Protein AF-A0A412IFP5-F1 (afdb_monomer_lite)

Structure (mmCIF, N/CA/C/O backbone):
data_AF-A0A412IFP5-F1
#
_entry.id   AF-A0A412IFP5-F1
#
loop_
_atom_site.group_PDB
_atom_site.id
_atom_site.type_symbol
_atom_site.label_atom_id
_atom_site.label_alt_id
_atom_site.label_comp_id
_atom_site.label_asym_id
_atom_site.label_entity_id
_atom_site.label_seq_id
_atom_site.pdbx_PDB_ins_code
_atom_site.Cartn_x
_atom_site.Cartn_y
_atom_site.Cartn_z
_atom_site.occupancy
_atom_site.B_iso_or_equiv
_atom_site.auth_seq_id
_atom_site.auth_comp_id
_atom_site.auth_asym_id
_atom_site.auth_atom_id
_atom_site.pdbx_PDB_model_num
ATOM 1 N N . MET A 1 1 ? 23.511 -9.011 -4.134 1.00 55.69 1 MET A N 1
ATOM 2 C CA . MET A 1 1 ? 22.071 -9.310 -4.309 1.00 55.69 1 MET A CA 1
ATOM 3 C C . MET A 1 1 ? 21.657 -8.670 -5.631 1.00 55.69 1 MET A C 1
ATOM 5 O O . MET A 1 1 ? 21.971 -7.500 -5.800 1.00 55.69 1 MET A O 1
ATOM 9 N N . SER A 1 2 ? 21.115 -9.424 -6.596 1.00 73.50 2 SER A N 1
ATOM 10 C CA . SER A 1 2 ? 20.780 -8.896 -7.938 1.00 73.50 2 SER A CA 1
ATOM 11 C C . SER A 1 2 ? 19.446 -8.137 -7.941 1.00 73.50 2 SER A C 1
ATOM 13 O O . SER A 1 2 ? 18.612 -8.370 -7.065 1.00 73.50 2 SER A O 1
ATOM 15 N N . LEU A 1 3 ? 19.226 -7.257 -8.927 1.00 68.50 3 LEU A N 1
ATOM 16 C CA . LEU A 1 3 ? 17.945 -6.562 -9.135 1.00 68.50 3 LEU A CA 1
ATOM 17 C C . LEU A 1 3 ? 16.777 -7.556 -9.228 1.00 68.50 3 LEU A C 1
ATOM 19 O O . LEU A 1 3 ? 15.753 -7.356 -8.589 1.00 68.50 3 LEU A O 1
ATOM 23 N N . GLU A 1 4 ? 16.975 -8.679 -9.916 1.00 68.25 4 GLU A N 1
ATOM 24 C CA . GLU A 1 4 ? 15.999 -9.773 -10.006 1.00 68.25 4 GLU A CA 1
ATOM 25 C C . GLU A 1 4 ? 15.608 -10.331 -8.634 1.00 68.25 4 GLU A C 1
ATOM 27 O O . GLU A 1 4 ? 14.433 -10.568 -8.384 1.00 68.25 4 GLU A O 1
ATOM 32 N N . ASN A 1 5 ? 16.564 -10.486 -7.710 1.00 71.88 5 ASN A N 1
ATOM 33 C CA . ASN A 1 5 ? 16.263 -10.940 -6.351 1.00 71.88 5 ASN A CA 1
ATOM 34 C C . ASN A 1 5 ? 15.456 -9.903 -5.554 1.00 71.88 5 ASN A C 1
ATOM 36 O O . ASN A 1 5 ? 14.628 -10.291 -4.735 1.00 71.88 5 ASN A O 1
ATOM 40 N N . TYR A 1 6 ? 15.688 -8.603 -5.765 1.00 72.06 6 TYR A N 1
ATOM 41 C CA . TYR A 1 6 ? 14.872 -7.554 -5.146 1.00 72.06 6 TYR A CA 1
ATOM 42 C C . TYR A 1 6 ? 13.466 -7.509 -5.743 1.00 72.06 6 TYR A C 1
ATOM 44 O O . TYR A 1 6 ? 12.502 -7.417 -4.990 1.00 72.06 6 TYR A O 1
ATOM 52 N N . LEU A 1 7 ? 13.337 -7.641 -7.065 1.00 70.44 7 LEU A N 1
ATOM 53 C CA . LEU A 1 7 ? 12.043 -7.717 -7.744 1.00 70.44 7 LEU A CA 1
ATOM 54 C C . LEU A 1 7 ? 11.249 -8.942 -7.272 1.00 70.44 7 LEU A C 1
ATOM 56 O O . LEU A 1 7 ? 10.101 -8.795 -6.860 1.00 70.44 7 LEU A O 1
ATOM 60 N N . ALA A 1 8 ? 11.885 -10.114 -7.213 1.00 69.25 8 ALA A N 1
ATOM 61 C CA . ALA A 1 8 ? 11.266 -11.361 -6.767 1.00 69.25 8 ALA A CA 1
ATOM 62 C C . ALA A 1 8 ? 10.823 -11.350 -5.294 1.00 69.25 8 ALA A C 1
ATOM 64 O O . ALA A 1 8 ? 9.930 -12.104 -4.932 1.00 69.25 8 ALA A O 1
ATOM 65 N N . LYS A 1 9 ? 11.445 -10.522 -4.444 1.00 75.38 9 LYS A N 1
ATOM 66 C CA . LYS A 1 9 ? 11.112 -10.404 -3.011 1.00 75.38 9 LYS A CA 1
ATOM 67 C C . LYS A 1 9 ? 10.289 -9.162 -2.669 1.00 75.38 9 LYS A C 1
ATOM 69 O O . LYS A 1 9 ? 9.916 -8.975 -1.513 1.00 75.38 9 LYS A O 1
ATOM 74 N N . SER A 1 10 ? 10.029 -8.293 -3.645 1.00 77.44 10 SER A N 1
ATOM 75 C CA . SER A 1 10 ? 9.337 -7.018 -3.426 1.00 77.44 10 SER A CA 1
ATOM 76 C C . SER A 1 10 ? 7.859 -7.178 -3.055 1.00 77.44 10 SER A C 1
ATOM 78 O O . SER A 1 10 ? 7.270 -6.254 -2.499 1.00 77.44 10 SER A O 1
ATOM 80 N N . ASN A 1 11 ? 7.279 -8.359 -3.292 1.00 82.94 11 ASN A N 1
ATOM 81 C CA . ASN A 1 11 ? 5.936 -8.740 -2.853 1.00 82.94 11 ASN A CA 1
ATOM 82 C C . ASN A 1 11 ? 5.820 -8.988 -1.343 1.00 82.94 11 ASN A C 1
ATOM 84 O O . ASN A 1 11 ? 4.708 -8.924 -0.834 1.00 82.94 11 ASN A O 1
ATOM 88 N N . GLY A 1 12 ? 6.923 -9.227 -0.624 1.00 86.31 12 GLY A N 1
ATOM 89 C CA . GLY A 1 12 ? 6.896 -9.590 0.799 1.00 86.31 12 GLY A CA 1
ATOM 90 C C . GLY A 1 12 ? 6.047 -8.645 1.660 1.00 86.31 12 GLY A C 1
ATOM 91 O O . GLY A 1 12 ? 5.071 -9.096 2.254 1.00 86.31 12 GLY A O 1
ATOM 92 N N . PRO A 1 13 ? 6.318 -7.324 1.670 1.00 88.06 13 PRO A N 1
ATOM 93 C CA . PRO A 1 13 ? 5.503 -6.374 2.426 1.00 88.06 13 PRO A CA 1
ATOM 94 C C . PRO A 1 13 ? 4.030 -6.336 1.997 1.00 88.06 13 PRO A C 1
ATOM 96 O O . PRO A 1 13 ? 3.163 -6.109 2.835 1.00 88.06 13 PRO A O 1
ATOM 99 N N . TYR A 1 14 ? 3.729 -6.540 0.709 1.00 89.06 14 TYR A N 1
ATOM 100 C CA . TYR A 1 14 ? 2.347 -6.632 0.228 1.00 89.06 14 TYR A CA 1
ATOM 101 C C . TYR A 1 14 ? 1.644 -7.857 0.816 1.00 89.06 14 TYR A C 1
ATOM 103 O O . TYR A 1 14 ? 0.566 -7.711 1.386 1.00 89.06 14 TYR A O 1
ATOM 111 N N . GLU A 1 15 ? 2.263 -9.034 0.713 1.00 88.50 15 GLU A N 1
ATOM 112 C CA . GLU A 1 15 ? 1.697 -10.276 1.231 1.00 88.50 15 GLU A CA 1
ATOM 113 C C . GLU A 1 15 ? 1.505 -10.180 2.742 1.00 88.50 15 GLU A C 1
ATOM 115 O O . GLU A 1 15 ? 0.396 -10.383 3.220 1.00 88.50 15 GLU A O 1
ATOM 120 N N . GLU A 1 16 ? 2.536 -9.786 3.492 1.00 91.62 16 GLU A N 1
ATOM 121 C CA . GLU A 1 16 ? 2.455 -9.622 4.948 1.00 91.62 16 GLU A CA 1
ATOM 122 C C . GLU A 1 16 ? 1.259 -8.765 5.374 1.00 91.62 16 GLU A C 1
ATOM 124 O O . GLU A 1 16 ? 0.498 -9.179 6.241 1.00 91.62 16 GLU A O 1
ATOM 129 N N . ILE A 1 17 ? 1.070 -7.595 4.749 1.00 90.88 17 ILE A N 1
ATOM 130 C CA . ILE A 1 17 ? -0.054 -6.706 5.070 1.00 90.88 17 ILE A CA 1
ATOM 131 C C . ILE A 1 17 ? -1.382 -7.347 4.651 1.00 90.88 17 ILE A C 1
ATOM 133 O O . ILE A 1 17 ? -2.359 -7.231 5.382 1.00 90.88 17 ILE A O 1
ATOM 137 N N . LEU A 1 18 ? -1.440 -8.022 3.498 1.00 88.50 18 LEU A N 1
ATOM 138 C CA . LEU A 1 18 ? -2.655 -8.681 3.012 1.00 88.50 18 LEU A CA 1
ATOM 139 C C . LEU A 1 18 ? -3.145 -9.754 3.993 1.00 88.50 18 LEU A C 1
ATOM 141 O O . LEU A 1 18 ? -4.332 -9.795 4.307 1.00 88.50 18 LEU A O 1
ATOM 145 N N . TRP A 1 19 ? -2.232 -10.579 4.511 1.00 87.69 19 TRP A N 1
ATOM 146 C CA . TRP A 1 19 ? -2.540 -11.650 5.465 1.00 87.69 19 TRP A CA 1
ATOM 147 C C . TRP A 1 19 ? -3.023 -11.137 6.835 1.00 87.69 19 TRP A C 1
ATOM 149 O O . TRP A 1 19 ? -3.603 -11.905 7.600 1.00 87.69 19 TRP A O 1
ATOM 159 N N . GLU A 1 20 ? -2.824 -9.853 7.154 1.00 88.88 20 GLU A N 1
ATOM 160 C CA . GLU A 1 20 ? -3.325 -9.227 8.389 1.00 88.88 20 GLU A CA 1
ATOM 161 C C . GLU A 1 20 ? -4.829 -8.880 8.329 1.00 88.88 20 GLU A C 1
ATOM 163 O O . GLU A 1 20 ? -5.414 -8.537 9.362 1.00 88.88 20 GLU A O 1
ATOM 168 N N . PHE A 1 21 ? -5.462 -8.926 7.150 1.00 89.06 21 PHE A N 1
ATOM 169 C CA . PHE A 1 21 ? -6.881 -8.597 6.993 1.00 89.06 21 PHE A CA 1
ATOM 170 C C . PHE A 1 21 ? -7.778 -9.805 7.228 1.00 89.06 21 PHE A C 1
ATOM 172 O O . PHE A 1 21 ? -7.626 -10.859 6.613 1.00 89.06 21 PHE A O 1
ATOM 179 N N . ARG A 1 22 ? -8.788 -9.616 8.077 1.00 87.94 22 ARG A N 1
ATOM 180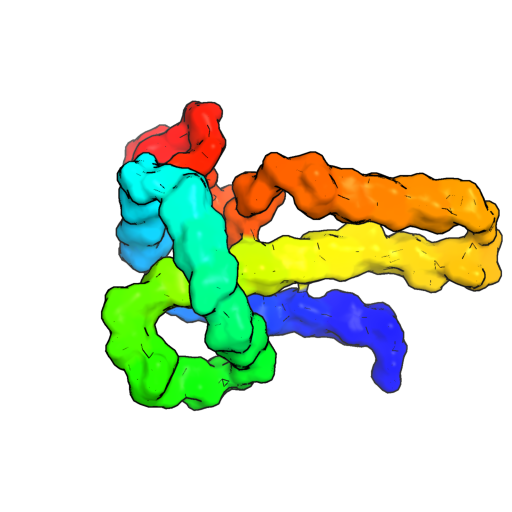 C CA . ARG A 1 22 ? -9.867 -10.591 8.258 1.00 87.94 22 ARG A CA 1
ATOM 181 C C . ARG A 1 22 ? -11.014 -10.310 7.284 1.00 87.94 22 ARG A C 1
ATOM 183 O O . ARG A 1 22 ? -11.226 -9.171 6.877 1.00 87.94 22 ARG A O 1
ATOM 190 N N . ASN A 1 23 ? -11.794 -11.332 6.936 1.00 82.31 23 ASN A N 1
ATOM 191 C CA . ASN A 1 23 ? -12.903 -11.182 5.982 1.00 82.31 23 ASN A CA 1
ATOM 192 C C . ASN A 1 23 ? -13.948 -10.139 6.432 1.00 82.31 23 ASN A C 1
ATOM 194 O O . ASN A 1 23 ? -14.444 -9.377 5.607 1.00 82.31 23 ASN A O 1
ATOM 198 N N . ASP A 1 24 ? -14.255 -10.061 7.731 1.00 84.69 24 ASP A N 1
ATOM 199 C CA . ASP A 1 24 ? -15.154 -9.048 8.303 1.00 84.69 24 ASP A CA 1
ATOM 200 C C . ASP A 1 24 ? -14.615 -7.624 8.114 1.00 84.69 24 ASP A C 1
ATOM 202 O O . ASP A 1 24 ? -15.364 -6.711 7.765 1.00 84.69 24 ASP A O 1
ATOM 206 N N . GLU A 1 25 ? -13.303 -7.444 8.268 1.00 88.75 25 GLU A N 1
ATOM 207 C CA . GLU A 1 25 ? -12.624 -6.165 8.057 1.00 88.75 25 GLU A CA 1
ATOM 208 C C . GLU A 1 25 ? -12.654 -5.734 6.588 1.00 88.75 25 GLU A C 1
ATOM 210 O O . GLU A 1 25 ? -12.846 -4.553 6.300 1.00 88.75 25 GLU A O 1
ATOM 215 N N . ILE A 1 26 ? -12.519 -6.681 5.653 1.00 85.31 26 ILE A N 1
ATOM 216 C CA . ILE A 1 26 ? -12.606 -6.406 4.212 1.00 85.31 26 ILE A CA 1
ATOM 217 C C . ILE A 1 26 ? -14.021 -5.940 3.841 1.00 85.31 26 ILE A C 1
ATOM 219 O O . ILE A 1 26 ? -14.176 -4.964 3.106 1.00 85.31 26 ILE A O 1
ATOM 223 N N . VAL A 1 27 ? -15.060 -6.579 4.390 1.00 82.12 27 VAL A N 1
ATOM 224 C CA . VAL A 1 27 ? -16.460 -6.169 4.175 1.00 82.12 27 VAL A CA 1
ATOM 225 C C . VAL A 1 27 ? -16.741 -4.795 4.792 1.00 82.12 27 VAL A C 1
ATOM 227 O O . VAL A 1 27 ? -17.373 -3.946 4.161 1.00 82.12 27 VAL A O 1
ATOM 230 N N . GLN A 1 28 ? -16.259 -4.541 6.011 1.00 85.81 28 GLN A N 1
ATOM 231 C CA . GLN A 1 28 ? -16.399 -3.235 6.658 1.00 85.81 28 GLN A CA 1
ATOM 232 C C . GLN A 1 28 ? -15.748 -2.130 5.821 1.00 85.81 28 GLN A C 1
ATOM 234 O O . GLN A 1 28 ? -16.365 -1.093 5.573 1.00 85.81 28 GLN A O 1
ATOM 239 N N . LEU A 1 29 ? -14.525 -2.375 5.353 1.00 87.44 29 LEU A N 1
ATOM 240 C CA . LEU A 1 29 ? -13.780 -1.459 4.505 1.00 87.44 29 LEU A CA 1
ATOM 241 C C . LEU A 1 29 ? -14.511 -1.195 3.182 1.00 87.44 29 LEU A C 1
ATOM 243 O O . LEU A 1 29 ? -14.619 -0.045 2.768 1.00 87.44 29 LEU A O 1
ATOM 247 N N . TYR A 1 30 ? -15.046 -2.234 2.536 1.00 81.88 30 TYR A N 1
ATOM 248 C CA . TYR A 1 30 ? -15.836 -2.093 1.312 1.00 81.88 30 TYR A CA 1
ATOM 249 C C . TYR A 1 30 ? -17.007 -1.119 1.507 1.00 81.88 30 TYR A C 1
ATOM 251 O O . TYR A 1 30 ? -17.157 -0.160 0.747 1.00 81.88 30 TYR A O 1
ATOM 259 N N . ASN A 1 31 ? -17.798 -1.320 2.564 1.00 81.94 31 ASN A N 1
ATOM 260 C CA . ASN A 1 31 ? -18.951 -0.472 2.867 1.00 81.94 31 ASN A CA 1
ATOM 261 C C . ASN A 1 31 ? -18.544 0.968 3.207 1.00 81.94 31 ASN A C 1
ATOM 263 O O . ASN A 1 31 ? -19.206 1.919 2.781 1.00 81.94 31 ASN A O 1
ATOM 267 N N . GLN A 1 32 ? -17.442 1.131 3.942 1.00 85.06 32 GLN A N 1
ATOM 268 C CA . GLN A 1 32 ? -16.894 2.439 4.285 1.00 85.06 32 GLN A CA 1
ATOM 269 C C . GLN A 1 32 ? -16.471 3.208 3.025 1.00 85.06 32 GLN A C 1
ATOM 271 O O . GLN A 1 32 ? -16.955 4.313 2.786 1.00 85.06 32 GLN A O 1
ATOM 276 N N . LEU A 1 33 ? -15.658 2.591 2.165 1.00 82.69 33 LEU A N 1
ATOM 277 C CA . LEU A 1 33 ? -15.160 3.204 0.930 1.00 82.69 33 LEU A CA 1
ATOM 278 C C . LEU A 1 33 ? -16.275 3.519 -0.070 1.00 82.69 33 LEU A C 1
ATOM 280 O O . LEU A 1 33 ? -16.215 4.533 -0.766 1.00 82.69 33 LEU A O 1
ATOM 284 N N . ARG A 1 34 ? -17.314 2.679 -0.122 1.00 79.12 34 ARG A N 1
ATOM 285 C CA . ARG A 1 34 ? -18.518 2.933 -0.922 1.00 79.12 34 ARG A CA 1
ATOM 286 C C . ARG A 1 34 ? -19.257 4.193 -0.458 1.00 79.12 34 ARG A C 1
ATOM 288 O O . ARG A 1 34 ? -19.817 4.902 -1.289 1.00 79.12 34 ARG A O 1
ATOM 295 N N . THR A 1 35 ? -19.268 4.456 0.848 1.00 81.81 35 THR A N 1
ATOM 296 C CA . THR A 1 35 ? -20.001 5.576 1.457 1.00 81.81 35 THR A CA 1
ATOM 297 C C . THR A 1 35 ? -19.214 6.883 1.388 1.00 81.81 35 THR A C 1
ATOM 299 O O . THR A 1 35 ? -19.755 7.903 0.974 1.00 81.81 35 THR A O 1
ATOM 302 N N . GLU A 1 36 ? -17.941 6.852 1.782 1.00 80.81 36 GLU A N 1
ATOM 303 C CA . GLU A 1 36 ? -17.054 8.025 1.827 1.00 80.81 36 GLU A CA 1
ATOM 304 C C . GLU A 1 36 ? -16.604 8.455 0.425 1.00 80.81 36 GLU A C 1
ATOM 306 O O . GLU A 1 36 ? -16.388 9.635 0.146 1.00 80.81 36 GLU A O 1
ATOM 311 N N . GLY A 1 37 ? -16.512 7.494 -0.493 1.00 76.75 37 GLY A N 1
ATOM 312 C CA . GLY A 1 37 ? -16.083 7.733 -1.856 1.00 76.75 37 GLY A CA 1
ATOM 313 C C . GLY A 1 37 ? -14.578 7.966 -1.986 1.00 76.75 37 GLY A C 1
ATOM 314 O O . GLY A 1 37 ? -13.800 8.006 -1.035 1.00 76.75 37 GLY A O 1
ATOM 315 N N . PHE A 1 38 ? -14.146 8.096 -3.237 1.00 75.56 38 PHE A N 1
ATOM 316 C CA . PHE A 1 38 ? -12.727 8.122 -3.586 1.00 75.56 38 PHE A CA 1
ATOM 317 C C . PHE A 1 38 ? -11.987 9.388 -3.113 1.00 75.56 38 PHE A C 1
ATOM 319 O O . PHE A 1 38 ? -10.801 9.321 -2.788 1.00 75.56 38 PHE A O 1
ATOM 326 N N . GLY A 1 39 ? -12.669 10.537 -3.085 1.00 79.69 39 GLY A N 1
ATOM 327 C CA . GLY A 1 39 ? -12.055 11.817 -2.721 1.00 79.69 39 GLY A CA 1
ATOM 328 C C . GLY A 1 39 ? -11.512 11.816 -1.294 1.00 79.69 39 GLY A C 1
ATOM 329 O O . GLY A 1 39 ? -10.357 12.178 -1.084 1.00 79.69 39 GLY A O 1
ATOM 330 N N . GLU A 1 40 ? -12.310 11.328 -0.347 1.00 85.25 40 GLU A N 1
ATOM 331 C CA . GLU A 1 40 ? -11.941 11.256 1.070 1.00 85.25 40 GLU A CA 1
ATOM 332 C C . GLU A 1 40 ? -10.780 10.287 1.305 1.00 85.25 40 GLU A C 1
ATOM 334 O O . GLU A 1 40 ? -9.799 10.642 1.957 1.00 85.25 40 GLU A O 1
ATOM 339 N N . HIS A 1 41 ? -10.812 9.104 0.680 1.00 86.06 41 HIS A N 1
ATOM 340 C CA . HIS A 1 41 ? -9.693 8.158 0.748 1.00 86.06 41 HIS A CA 1
ATOM 341 C 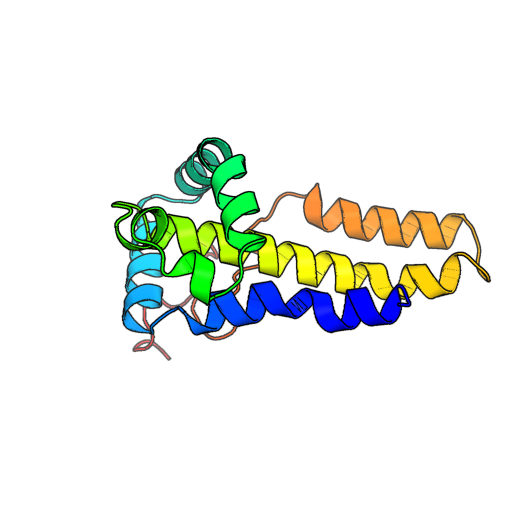C . HIS A 1 41 ? -8.392 8.768 0.209 1.00 86.06 41 HIS A C 1
ATOM 343 O O . HIS A 1 41 ? -7.326 8.627 0.807 1.00 86.06 41 HIS A O 1
ATOM 349 N N . PHE A 1 42 ? -8.459 9.496 -0.908 1.00 85.00 42 PHE A N 1
ATOM 350 C CA . PHE A 1 42 ? -7.285 10.160 -1.470 1.00 85.00 42 PHE A CA 1
ATOM 351 C C . PHE A 1 42 ? -6.722 11.246 -0.541 1.00 85.00 42 PHE A C 1
ATOM 353 O O . PHE A 1 42 ? -5.502 11.341 -0.372 1.00 85.00 42 PHE A O 1
ATOM 360 N N . VAL A 1 43 ? -7.593 12.052 0.073 1.00 88.88 43 VAL A N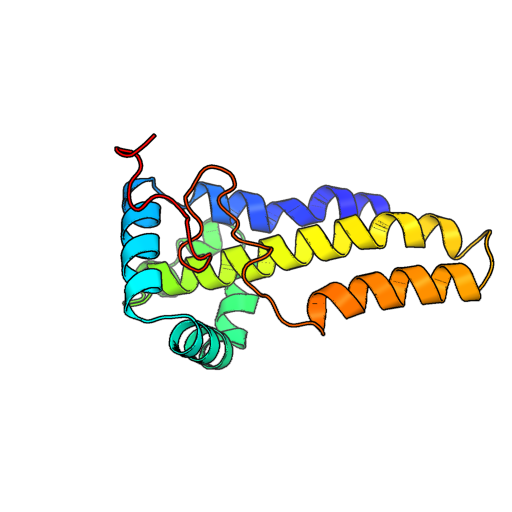 1
ATOM 361 C CA . VAL A 1 43 ? -7.196 13.057 1.070 1.00 88.88 43 VAL A CA 1
ATOM 362 C C . VAL A 1 43 ? -6.529 12.376 2.264 1.00 88.88 43 VAL A C 1
ATOM 364 O O . VAL A 1 43 ? -5.410 12.750 2.617 1.00 88.88 43 VAL A O 1
ATOM 367 N N . TYR A 1 44 ? -7.134 11.313 2.793 1.00 91.69 44 TYR A N 1
ATOM 368 C CA . TYR A 1 44 ? -6.587 10.526 3.897 1.00 91.69 44 TYR A CA 1
ATOM 369 C C . TYR A 1 44 ? -5.180 9.991 3.588 1.00 91.69 44 TYR A C 1
ATOM 371 O O . TYR A 1 44 ? -4.239 10.200 4.360 1.00 91.69 44 TYR A O 1
ATOM 379 N N . VAL A 1 45 ? -4.994 9.353 2.425 1.00 90.38 45 VAL A N 1
ATOM 380 C CA . VAL A 1 45 ? -3.681 8.838 1.997 1.00 90.38 45 VAL A CA 1
ATOM 381 C C . VAL A 1 45 ? -2.651 9.963 1.938 1.00 90.38 45 VAL A C 1
ATOM 383 O O . VAL A 1 45 ? -1.517 9.779 2.376 1.00 90.38 45 VAL A O 1
ATOM 386 N N . LYS A 1 46 ? -3.029 11.134 1.418 1.00 89.12 46 LYS A N 1
ATOM 387 C CA . LYS A 1 46 ? -2.133 12.288 1.303 1.00 89.12 46 LYS A CA 1
ATOM 388 C C . LYS A 1 46 ? -1.716 12.831 2.672 1.00 89.12 46 LYS A C 1
ATOM 390 O O . LYS A 1 46 ? -0.544 13.153 2.856 1.00 89.12 46 LYS A O 1
ATOM 395 N N . GLU A 1 47 ? -2.645 12.924 3.616 1.00 95.00 47 GLU A N 1
ATOM 396 C CA . GLU A 1 47 ? -2.391 13.431 4.970 1.00 95.00 47 GLU A CA 1
ATOM 397 C C . GLU A 1 47 ? -1.523 12.479 5.801 1.00 95.00 47 GLU A C 1
ATOM 399 O O . GLU A 1 47 ? -0.679 12.924 6.581 1.00 95.00 47 GLU A O 1
ATOM 404 N N . HIS A 1 48 ? -1.669 11.168 5.592 1.00 95.06 48 HIS A N 1
ATOM 405 C CA . HIS A 1 48 ? -0.973 10.141 6.369 1.00 95.06 48 HIS A CA 1
ATOM 406 C C . HIS A 1 48 ? 0.189 9.462 5.632 1.00 95.06 48 HIS A C 1
ATOM 408 O O . HIS A 1 48 ? 0.780 8.520 6.166 1.00 95.06 48 HIS A O 1
ATOM 414 N N . LEU A 1 49 ? 0.562 9.939 4.439 1.00 92.62 49 LEU A N 1
ATOM 415 C CA . LEU A 1 49 ? 1.505 9.266 3.539 1.00 92.62 49 LEU A CA 1
ATOM 416 C C . LEU A 1 49 ? 2.811 8.855 4.229 1.00 92.62 49 LEU A C 1
ATOM 418 O O . LEU A 1 49 ? 3.246 7.714 4.101 1.00 92.62 49 LEU A O 1
ATOM 422 N N . THR A 1 50 ? 3.427 9.759 4.990 1.00 93.88 50 THR A N 1
ATOM 423 C CA . THR A 1 50 ? 4.697 9.489 5.682 1.00 93.88 50 THR A CA 1
ATOM 424 C C . THR A 1 50 ? 4.587 8.316 6.658 1.00 93.88 50 THR A C 1
ATOM 426 O O . THR A 1 50 ? 5.464 7.451 6.692 1.00 93.88 50 THR A O 1
ATOM 429 N N . ASP A 1 51 ? 3.503 8.258 7.432 1.00 94.94 51 ASP A N 1
ATOM 430 C CA . ASP A 1 51 ? 3.259 7.171 8.381 1.00 94.94 51 ASP A CA 1
ATOM 431 C C . ASP A 1 51 ? 2.929 5.866 7.658 1.00 94.94 51 ASP A C 1
ATOM 433 O O . ASP A 1 51 ? 3.407 4.808 8.069 1.00 94.94 51 ASP A O 1
ATOM 437 N N . ILE A 1 52 ? 2.162 5.935 6.567 1.00 94.94 52 ILE A N 1
ATOM 438 C CA . ILE A 1 52 ? 1.819 4.775 5.739 1.00 94.94 52 ILE A CA 1
ATOM 439 C C . ILE A 1 52 ? 3.092 4.153 5.149 1.00 94.94 52 ILE A C 1
ATOM 441 O O . ILE A 1 52 ? 3.331 2.956 5.307 1.00 94.94 52 ILE A O 1
ATOM 445 N N . LEU A 1 53 ? 3.961 4.963 4.535 1.00 93.25 53 LEU A N 1
ATOM 446 C CA . LEU A 1 53 ? 5.240 4.503 3.985 1.00 93.25 53 LEU A CA 1
ATOM 447 C C . LEU A 1 53 ? 6.135 3.900 5.071 1.00 93.25 53 LEU A C 1
ATOM 449 O O . LEU A 1 53 ? 6.772 2.865 4.864 1.00 93.25 53 LEU A O 1
ATOM 453 N N . LYS A 1 54 ? 6.145 4.511 6.260 1.00 95.31 54 LYS A N 1
ATOM 454 C CA . LYS A 1 54 ? 6.855 3.960 7.411 1.00 95.31 54 LYS A CA 1
ATOM 455 C C . LYS A 1 54 ? 6.289 2.601 7.806 1.00 95.31 54 LYS A C 1
ATOM 457 O O . LYS A 1 54 ? 7.077 1.682 7.988 1.00 95.31 54 LYS A O 1
ATOM 462 N N . TYR A 1 55 ? 4.972 2.448 7.908 1.00 95.38 55 TYR A N 1
ATOM 463 C CA . TYR A 1 55 ? 4.324 1.180 8.256 1.00 95.38 55 TYR A CA 1
ATOM 464 C C . TYR A 1 55 ? 4.684 0.049 7.285 1.00 95.38 55 TYR A C 1
ATOM 466 O O . TYR A 1 55 ? 5.022 -1.047 7.733 1.00 95.38 55 TYR A O 1
ATOM 474 N N . ILE A 1 56 ? 4.700 0.333 5.977 1.00 94.00 56 ILE A N 1
ATOM 475 C CA . ILE A 1 56 ? 5.104 -0.628 4.936 1.00 94.00 56 ILE A CA 1
ATOM 476 C C . ILE A 1 56 ? 6.533 -1.134 5.174 1.00 94.00 56 ILE A C 1
ATOM 478 O O . ILE A 1 56 ? 6.795 -2.327 5.050 1.00 94.00 56 ILE A O 1
ATOM 482 N N . SER A 1 57 ? 7.453 -0.245 5.562 1.00 92.75 57 SER A N 1
ATOM 483 C CA . SER A 1 57 ? 8.861 -0.600 5.797 1.00 92.75 57 SER A CA 1
ATOM 484 C C . SER A 1 57 ? 9.122 -1.431 7.061 1.00 92.75 57 SER A C 1
ATOM 486 O O . SER A 1 57 ? 10.230 -1.934 7.242 1.00 92.75 57 SER A O 1
ATOM 488 N N . LEU A 1 58 ? 8.140 -1.547 7.960 1.00 93.81 58 LEU A N 1
ATOM 489 C CA . LEU A 1 58 ? 8.287 -2.283 9.215 1.00 93.81 58 LEU A CA 1
ATOM 490 C C . LEU A 1 58 ? 8.072 -3.782 9.025 1.00 93.81 58 LEU A C 1
ATOM 492 O O . LEU A 1 58 ? 7.239 -4.190 8.220 1.00 93.81 58 LEU A O 1
ATOM 496 N N . SER A 1 59 ? 8.753 -4.587 9.844 1.00 92.19 59 SER A N 1
ATOM 497 C CA . SER A 1 59 ? 8.463 -6.019 9.964 1.00 92.19 59 SER A CA 1
ATOM 498 C C . SER A 1 59 ? 7.112 -6.267 10.656 1.00 92.19 59 SER A C 1
ATOM 500 O O . SER A 1 59 ? 6.662 -5.411 11.428 1.00 92.19 59 SER A O 1
ATOM 502 N N . PRO A 1 60 ? 6.504 -7.461 10.506 1.00 92.62 60 PRO A N 1
ATOM 503 C CA . PRO A 1 60 ? 5.250 -7.806 11.185 1.00 92.62 60 PRO A CA 1
ATOM 504 C C . PRO A 1 60 ? 5.287 -7.550 12.703 1.00 92.62 60 PRO A C 1
ATOM 506 O O . PRO A 1 60 ? 4.456 -6.826 13.247 1.00 92.62 60 PRO A O 1
ATOM 509 N N . SER A 1 61 ? 6.345 -7.998 13.386 1.00 91.75 61 SER A N 1
ATOM 510 C CA . SER A 1 61 ? 6.536 -7.769 14.829 1.00 91.75 61 SER A CA 1
ATOM 511 C C . SER A 1 61 ? 6.619 -6.287 15.227 1.00 91.75 61 SER A C 1
ATOM 513 O O . SER A 1 61 ? 6.241 -5.898 16.332 1.00 91.75 61 SER A O 1
ATOM 515 N N . GLN A 1 62 ? 7.114 -5.422 14.340 1.00 93.19 62 GLN A N 1
ATOM 516 C CA . GLN A 1 62 ? 7.170 -3.981 14.580 1.00 93.19 62 GLN A CA 1
ATOM 517 C C . GLN A 1 62 ? 5.815 -3.301 14.345 1.00 93.19 62 GLN A C 1
ATOM 519 O O . GLN A 1 62 ? 5.552 -2.260 14.959 1.00 93.19 62 GLN A O 1
ATOM 524 N N . ARG A 1 63 ? 4.957 -3.872 13.492 1.00 93.38 63 ARG A N 1
ATOM 525 C CA . ARG A 1 63 ? 3.580 -3.409 13.257 1.00 93.38 63 ARG A CA 1
ATOM 526 C C . ARG A 1 63 ? 2.647 -3.749 14.421 1.00 93.38 63 ARG A C 1
ATOM 528 O O . ARG A 1 63 ? 1.737 -2.980 14.695 1.00 93.38 63 ARG A O 1
ATOM 535 N N . GLU A 1 64 ? 2.940 -4.786 15.203 1.00 90.75 64 GLU A N 1
ATOM 536 C CA . GLU A 1 64 ? 2.164 -5.143 16.407 1.00 90.75 64 GLU A CA 1
ATOM 537 C C . GLU A 1 64 ? 2.302 -4.143 17.575 1.00 90.75 64 GLU A C 1
ATOM 539 O O . GLU A 1 64 ? 1.549 -4.182 18.555 1.00 90.75 64 GLU A O 1
ATOM 544 N N . GLN A 1 65 ? 3.244 -3.199 17.492 1.00 92.06 65 GLN A N 1
ATOM 545 C CA . GLN A 1 65 ? 3.432 -2.176 18.519 1.00 92.06 65 GLN A CA 1
ATOM 546 C C . GLN A 1 65 ? 2.160 -1.339 18.729 1.00 92.06 65 GLN A C 1
ATOM 548 O O . GLN A 1 65 ? 1.522 -0.897 17.774 1.00 92.06 65 GLN A O 1
ATOM 553 N N . LYS A 1 66 ? 1.859 -1.010 19.998 1.00 89.50 66 LYS A N 1
ATOM 554 C CA . LYS A 1 66 ? 0.651 -0.263 20.416 1.00 89.50 66 LYS A CA 1
ATOM 555 C C . LYS A 1 66 ? 0.366 1.001 19.598 1.00 89.50 66 LYS A C 1
ATOM 557 O O . LYS A 1 66 ? -0.793 1.351 19.429 1.00 89.50 66 LYS A O 1
ATOM 562 N N . LYS A 1 67 ? 1.403 1.696 19.118 1.00 91.81 67 LYS A N 1
ATOM 563 C CA . LYS A 1 67 ? 1.250 2.930 18.328 1.00 91.81 67 LYS A CA 1
ATOM 564 C C . LYS A 1 67 ? 0.523 2.708 16.997 1.00 91.81 67 LYS A C 1
ATOM 566 O O . LYS A 1 67 ? -0.107 3.632 16.505 1.00 91.81 67 LYS A O 1
ATOM 571 N N . TRP A 1 68 ? 0.625 1.508 16.429 1.00 91.88 68 TRP A N 1
ATOM 572 C CA . TRP A 1 68 ? -0.058 1.132 15.198 1.00 91.88 68 TRP A CA 1
ATOM 573 C C . TRP A 1 68 ? -1.383 0.458 15.524 1.00 91.88 68 TRP A C 1
ATOM 575 O O . TRP A 1 68 ? -2.425 0.917 15.081 1.00 91.88 68 TRP A O 1
ATOM 585 N N . THR A 1 69 ? -1.369 -0.559 16.387 1.00 90.44 69 THR A N 1
ATOM 586 C CA . THR A 1 69 ? -2.553 -1.386 16.675 1.00 90.44 69 THR A CA 1
ATOM 587 C C . THR A 1 69 ? -3.669 -0.664 17.430 1.00 90.44 69 THR A C 1
ATOM 589 O O . THR A 1 69 ? -4.802 -1.130 17.421 1.00 90.44 69 THR A O 1
ATOM 592 N N . LYS A 1 70 ? -3.389 0.475 18.078 1.00 92.31 70 LYS A N 1
ATOM 593 C CA . LYS A 1 70 ? -4.402 1.289 18.777 1.00 92.31 70 LYS A CA 1
ATOM 594 C C . LYS A 1 70 ? -4.855 2.527 18.004 1.00 92.31 70 LYS A C 1
ATOM 596 O O . LYS A 1 70 ? -5.468 3.416 18.593 1.00 92.31 70 LYS A O 1
ATOM 601 N N . ARG A 1 71 ? -4.528 2.617 16.715 1.00 93.06 71 ARG A N 1
ATOM 602 C CA . ARG A 1 71 ? -4.996 3.710 15.866 1.00 93.06 71 ARG A CA 1
ATOM 603 C C . ARG A 1 71 ? -6.526 3.667 15.730 1.00 93.06 71 ARG A C 1
ATOM 605 O O . ARG A 1 71 ? -7.062 2.595 15.454 1.00 93.06 71 ARG A O 1
ATOM 612 N N . PRO A 1 72 ? -7.235 4.796 15.898 1.00 92.19 72 PRO A N 1
ATOM 613 C CA . PRO A 1 72 ? -8.687 4.835 15.705 1.00 92.19 72 PRO A CA 1
ATOM 614 C C . PRO A 1 72 ? -9.077 4.568 14.242 1.00 92.19 72 PRO A C 1
ATOM 616 O O . PRO A 1 72 ? -10.136 4.021 13.968 1.00 92.19 72 PRO A O 1
ATOM 619 N N . ASP A 1 73 ? -8.185 4.908 13.315 1.00 93.50 73 ASP A N 1
ATOM 620 C CA . ASP A 1 73 ? -8.296 4.777 11.865 1.00 93.50 73 ASP A CA 1
ATOM 621 C C . ASP A 1 73 ? -7.567 3.533 11.318 1.00 93.50 73 ASP A C 1
ATOM 623 O O . ASP A 1 73 ? -7.261 3.464 10.129 1.00 93.50 73 ASP A O 1
ATOM 627 N N . LEU A 1 74 ? -7.263 2.539 12.167 1.00 93.75 74 LEU A N 1
ATOM 628 C CA . LEU A 1 74 ? -6.386 1.409 11.825 1.00 93.75 74 LEU A CA 1
ATOM 629 C C . LEU A 1 74 ? -6.791 0.674 10.539 1.00 93.75 74 LEU A C 1
ATOM 631 O O . LEU A 1 74 ? -5.924 0.260 9.769 1.00 93.75 74 LEU A O 1
ATOM 635 N N . LEU A 1 75 ? -8.091 0.482 10.308 1.00 91.94 75 LEU A N 1
ATOM 636 C CA . LEU A 1 75 ? -8.578 -0.238 9.133 1.00 91.94 75 LEU A CA 1
ATOM 637 C C . LEU A 1 75 ? -8.245 0.512 7.833 1.00 91.94 75 LEU A C 1
ATOM 639 O O . LEU A 1 75 ? -7.641 -0.067 6.930 1.00 91.94 75 LEU A O 1
ATOM 643 N N . MET A 1 76 ? -8.554 1.810 7.781 1.00 91.62 76 MET A N 1
ATOM 644 C CA . MET A 1 76 ? -8.248 2.672 6.635 1.00 91.62 76 MET A CA 1
ATOM 645 C C . MET A 1 76 ? -6.737 2.840 6.439 1.00 91.62 76 MET A C 1
ATOM 647 O O . MET A 1 76 ? -6.227 2.809 5.315 1.00 91.62 76 MET A O 1
ATOM 651 N N . PHE A 1 77 ? -6.001 2.943 7.545 1.00 94.69 77 PHE A N 1
ATOM 652 C CA . PHE A 1 77 ? -4.548 3.042 7.545 1.00 94.69 77 PHE A CA 1
ATOM 653 C C . PHE A 1 77 ? -3.887 1.810 6.910 1.00 94.69 77 PHE A C 1
ATOM 655 O O . PHE A 1 77 ? -3.088 1.938 5.979 1.00 94.69 77 PHE A O 1
ATOM 662 N N . ARG A 1 78 ? -4.251 0.603 7.370 1.00 93.88 78 ARG A N 1
ATOM 663 C CA . ARG A 1 78 ? -3.735 -0.655 6.807 1.00 93.88 78 ARG A CA 1
ATOM 664 C C . ARG A 1 78 ? -4.141 -0.818 5.348 1.00 93.88 78 ARG A C 1
ATOM 666 O O . ARG A 1 78 ? -3.335 -1.290 4.552 1.00 93.88 78 ARG A O 1
ATOM 673 N N . PHE A 1 79 ? -5.355 -0.405 4.980 1.00 91.12 79 PHE A N 1
ATOM 674 C CA . PHE A 1 79 ? -5.812 -0.502 3.596 1.00 91.12 79 PHE A CA 1
ATOM 675 C C . PHE A 1 79 ? -4.988 0.393 2.672 1.00 91.12 79 PHE A C 1
ATOM 677 O O . PHE A 1 79 ? -4.537 -0.045 1.616 1.00 91.12 79 PHE A O 1
ATOM 684 N N . SER A 1 80 ? -4.726 1.623 3.105 1.00 90.88 80 SER A N 1
ATOM 685 C CA . SER A 1 80 ? -3.871 2.561 2.380 1.00 90.88 80 SER A CA 1
ATOM 686 C C . SER A 1 80 ? -2.462 1.996 2.181 1.00 90.88 80 SER A C 1
ATOM 688 O O . SER A 1 80 ? -1.912 2.060 1.081 1.00 90.88 80 SER A O 1
ATOM 690 N N . ALA A 1 81 ? -1.896 1.375 3.223 1.00 93.25 81 ALA A N 1
ATOM 691 C CA . ALA A 1 81 ? -0.610 0.689 3.133 1.00 93.25 81 ALA A CA 1
ATOM 692 C C . ALA A 1 81 ? -0.646 -0.473 2.129 1.00 93.25 81 ALA A C 1
ATOM 694 O O . ALA A 1 81 ? 0.228 -0.571 1.268 1.00 93.25 81 ALA A O 1
ATOM 695 N N . LEU A 1 82 ? -1.686 -1.309 2.189 1.00 91.12 82 LEU A N 1
ATOM 696 C CA . LEU A 1 82 ? -1.886 -2.429 1.274 1.00 91.12 82 LEU A CA 1
ATOM 697 C C . LEU A 1 82 ? -1.999 -1.966 -0.185 1.00 91.12 82 LEU A C 1
ATOM 699 O O . LEU A 1 82 ? -1.366 -2.547 -1.066 1.00 91.12 82 LEU A O 1
ATOM 703 N N . GLN A 1 83 ? -2.764 -0.904 -0.448 1.00 86.94 83 GLN A N 1
ATOM 704 C CA . GLN A 1 83 ? -2.969 -0.363 -1.791 1.00 86.94 83 GLN A CA 1
ATOM 705 C C . GLN A 1 83 ? -1.667 0.187 -2.391 1.00 86.94 83 GLN A C 1
ATOM 707 O O . GLN A 1 83 ? -1.372 -0.061 -3.566 1.00 86.94 83 GLN A O 1
ATOM 712 N N . ILE A 1 84 ? -0.868 0.908 -1.597 1.00 87.75 84 ILE A N 1
ATOM 713 C CA . ILE A 1 84 ? 0.441 1.417 -2.028 1.00 87.75 84 ILE A CA 1
ATOM 714 C C . ILE A 1 84 ? 1.410 0.256 -2.276 1.00 87.75 84 ILE A C 1
ATOM 716 O O . ILE A 1 84 ? 2.068 0.233 -3.320 1.00 87.75 84 ILE A O 1
ATOM 720 N N . SER A 1 85 ? 1.470 -0.730 -1.375 1.00 87.69 85 SER A N 1
ATOM 721 C CA . SER A 1 85 ? 2.327 -1.909 -1.549 1.00 87.69 85 SER A CA 1
ATOM 722 C C . SER A 1 85 ? 1.944 -2.713 -2.793 1.00 87.69 85 SER A C 1
ATOM 724 O O . SER A 1 85 ? 2.813 -2.997 -3.612 1.00 87.69 85 SER A O 1
ATOM 726 N N . TYR A 1 86 ? 0.658 -3.006 -3.008 1.00 86.06 86 TYR A N 1
ATOM 727 C CA . TYR A 1 86 ? 0.191 -3.690 -4.219 1.00 86.06 86 TYR A CA 1
ATOM 728 C C . TYR A 1 86 ? 0.567 -2.911 -5.486 1.00 86.06 86 TYR A C 1
ATOM 730 O O . TYR A 1 86 ? 1.093 -3.478 -6.445 1.00 86.06 86 TYR A O 1
ATOM 738 N N . SER A 1 87 ? 0.334 -1.594 -5.492 1.00 81.06 87 SER A N 1
ATOM 739 C CA . SER A 1 87 ? 0.645 -0.747 -6.650 1.00 81.06 87 SER A CA 1
ATOM 740 C C . SER A 1 87 ? 2.148 -0.731 -6.944 1.00 81.06 87 SER A C 1
ATOM 742 O O . SER A 1 87 ? 2.550 -0.748 -8.106 1.00 81.06 87 SER A O 1
ATOM 744 N N . THR A 1 88 ? 2.975 -0.774 -5.898 1.00 82.94 88 THR A N 1
ATOM 745 C CA . THR A 1 88 ? 4.435 -0.879 -6.007 1.00 82.94 88 THR A CA 1
ATOM 746 C C . THR A 1 88 ? 4.855 -2.223 -6.599 1.00 82.94 88 THR A C 1
ATOM 748 O O . THR A 1 88 ? 5.646 -2.248 -7.536 1.00 82.94 88 THR A O 1
ATOM 751 N N . VAL A 1 89 ? 4.299 -3.339 -6.115 1.00 82.38 89 VAL A N 1
ATOM 752 C CA . VAL A 1 89 ? 4.580 -4.684 -6.651 1.00 82.38 89 VAL A CA 1
ATOM 753 C C . VAL A 1 89 ? 4.200 -4.771 -8.124 1.00 82.38 89 VAL A C 1
ATOM 755 O O . VAL A 1 89 ? 4.992 -5.241 -8.939 1.00 82.38 89 VAL A O 1
ATOM 758 N N . LYS A 1 90 ? 3.021 -4.255 -8.486 1.00 79.50 90 LYS A N 1
ATOM 759 C CA . LYS A 1 90 ? 2.567 -4.196 -9.877 1.00 79.50 90 LYS A CA 1
ATOM 760 C C . LYS A 1 90 ? 3.526 -3.377 -10.742 1.00 79.50 90 LYS A C 1
ATOM 762 O O . LYS A 1 90 ? 3.963 -3.863 -11.778 1.00 79.50 90 LYS A O 1
ATOM 767 N N . PHE A 1 91 ? 3.920 -2.186 -10.286 1.00 79.06 91 PHE A N 1
ATOM 768 C CA . PHE A 1 91 ? 4.886 -1.342 -10.993 1.00 79.06 91 PHE A CA 1
ATOM 769 C C . PHE A 1 91 ? 6.234 -2.045 -11.196 1.00 79.06 91 PHE A C 1
ATOM 771 O O . PHE A 1 91 ? 6.790 -2.014 -12.289 1.00 79.06 91 PHE A O 1
ATOM 778 N N . LEU A 1 92 ? 6.757 -2.700 -10.159 1.00 78.69 92 LEU A N 1
ATOM 779 C CA . LEU A 1 92 ? 8.027 -3.423 -10.225 1.00 78.69 92 LEU A CA 1
ATOM 780 C C . LEU A 1 92 ? 7.950 -4.644 -11.150 1.00 78.69 92 LEU A C 1
ATOM 782 O O . LEU A 1 92 ? 8.881 -4.889 -11.915 1.00 78.69 92 LEU A O 1
ATOM 786 N N . SER A 1 93 ? 6.834 -5.374 -11.128 1.00 78.94 93 SER A N 1
ATOM 787 C CA . SER A 1 93 ? 6.575 -6.476 -12.057 1.00 78.94 93 SER A CA 1
ATOM 788 C C . SER A 1 93 ? 6.524 -5.984 -13.505 1.00 78.94 93 SER A C 1
ATOM 790 O O . SER A 1 93 ? 7.201 -6.541 -14.367 1.00 78.94 93 SER A O 1
ATOM 792 N N . ASP A 1 94 ? 5.785 -4.904 -13.765 1.00 77.56 94 ASP A N 1
ATOM 793 C CA . ASP A 1 94 ? 5.666 -4.291 -15.093 1.00 77.56 94 ASP A CA 1
ATOM 794 C C . ASP A 1 94 ? 7.005 -3.691 -15.573 1.00 77.56 94 ASP A C 1
ATOM 796 O O . ASP A 1 94 ? 7.257 -3.601 -16.777 1.00 77.56 94 ASP A O 1
ATOM 800 N N . ALA A 1 95 ? 7.886 -3.307 -14.641 1.00 75.56 95 ALA A N 1
ATOM 801 C CA . ALA A 1 95 ? 9.234 -2.815 -14.915 1.00 75.56 95 ALA A CA 1
ATOM 802 C C . ALA A 1 95 ? 10.274 -3.921 -15.149 1.00 75.56 95 ALA A C 1
ATOM 804 O O . ALA A 1 95 ? 11.294 -3.660 -15.788 1.00 75.56 95 ALA A O 1
ATOM 805 N N . SER A 1 96 ? 10.030 -5.150 -14.684 1.00 76.31 96 SER A N 1
ATOM 806 C CA . SER A 1 96 ? 10.961 -6.283 -14.804 1.00 76.31 96 SER A CA 1
ATOM 807 C C . SER A 1 96 ? 11.481 -6.520 -16.238 1.00 76.31 96 SER A C 1
ATOM 809 O O . SER A 1 96 ? 12.696 -6.651 -16.412 1.00 76.31 96 SER A O 1
ATOM 811 N N . PRO A 1 97 ? 10.648 -6.447 -17.303 1.00 74.06 97 PRO A N 1
ATOM 812 C CA . PRO A 1 97 ? 11.124 -6.580 -18.684 1.00 74.06 97 PRO A CA 1
ATOM 813 C C . PRO A 1 97 ? 12.146 -5.513 -19.111 1.00 74.06 97 PRO A C 1
ATOM 815 O O . PRO A 1 97 ? 12.928 -5.745 -20.031 1.00 74.06 97 PRO A O 1
ATOM 818 N N . MET A 1 98 ? 12.172 -4.342 -18.461 1.00 72.19 98 MET A N 1
ATOM 819 C CA . MET A 1 98 ? 13.126 -3.274 -18.787 1.00 72.19 98 MET A CA 1
ATOM 820 C C . MET A 1 98 ? 14.551 -3.622 -18.356 1.00 72.19 98 MET A C 1
ATOM 822 O O . MET A 1 98 ? 15.495 -3.206 -19.025 1.00 72.19 98 MET A O 1
ATOM 826 N N . ALA A 1 99 ? 14.721 -4.414 -17.290 1.00 68.94 99 ALA A N 1
ATOM 827 C CA . ALA A 1 99 ? 16.038 -4.841 -16.814 1.00 68.94 99 ALA A CA 1
ATOM 828 C C . ALA A 1 99 ? 16.815 -5.633 -17.882 1.00 68.94 99 ALA A C 1
ATOM 830 O O . ALA A 1 99 ? 18.037 -5.579 -17.913 1.00 68.94 99 ALA A O 1
ATOM 831 N N . GLN A 1 100 ? 16.109 -6.306 -18.796 1.00 64.88 100 GLN A N 1
ATOM 832 C CA . GLN A 1 100 ? 16.696 -7.075 -19.901 1.00 64.88 100 GLN A CA 1
ATOM 833 C C . GLN A 1 100 ? 17.004 -6.219 -21.148 1.00 64.88 100 GLN A C 1
ATOM 835 O O . GLN A 1 100 ? 17.730 -6.653 -22.042 1.00 64.88 100 GLN A O 1
ATOM 840 N N . ILE A 1 101 ? 16.461 -4.999 -21.218 1.00 66.38 101 ILE A N 1
ATOM 841 C CA . ILE A 1 101 ? 16.557 -4.099 -22.380 1.00 66.38 101 ILE A CA 1
ATOM 842 C C . ILE A 1 101 ? 17.729 -3.126 -22.267 1.00 66.38 101 ILE A C 1
ATOM 844 O O . ILE A 1 101 ? 18.311 -2.769 -23.292 1.00 66.38 101 ILE A O 1
ATOM 848 N N . VAL A 1 102 ? 18.086 -2.720 -21.043 1.00 60.19 102 VAL A N 1
ATOM 849 C CA . VAL A 1 102 ? 19.169 -1.754 -20.771 1.00 60.19 102 VAL A CA 1
ATOM 850 C C . VAL A 1 102 ? 20.503 -2.189 -21.395 1.00 60.19 102 VAL A C 1
ATOM 852 O O . VAL A 1 102 ? 21.284 -1.328 -21.791 1.00 60.19 102 VAL A O 1
ATOM 855 N N . ASP A 1 103 ? 20.696 -3.495 -21.601 1.00 57.19 103 ASP A N 1
ATOM 856 C CA . ASP A 1 103 ? 21.932 -4.063 -22.141 1.00 57.19 103 ASP A CA 1
ATOM 857 C C . ASP A 1 103 ? 21.833 -4.577 -23.598 1.00 57.19 103 ASP A C 1
ATOM 859 O O . ASP A 1 103 ? 22.839 -5.035 -24.137 1.00 57.19 103 ASP A O 1
ATOM 863 N N . SER A 1 104 ? 20.666 -4.529 -24.270 1.00 60.09 104 SER A N 1
ATOM 864 C CA . SER A 1 104 ? 20.497 -5.221 -25.571 1.00 60.09 104 SER A CA 1
ATOM 865 C C . SER A 1 104 ? 19.555 -4.603 -26.619 1.00 60.09 104 SER A C 1
ATOM 867 O O . SER A 1 104 ? 19.550 -5.076 -27.757 1.00 60.09 104 SER A O 1
ATOM 869 N N . ASP A 1 105 ? 18.776 -3.561 -26.304 1.00 62.19 105 ASP A N 1
ATOM 870 C CA . ASP A 1 105 ? 17.673 -3.117 -27.176 1.00 62.19 105 ASP A CA 1
ATOM 871 C C . ASP A 1 105 ? 17.654 -1.599 -27.475 1.00 62.19 105 ASP A C 1
ATOM 873 O O . ASP A 1 105 ? 18.410 -0.802 -26.922 1.00 62.19 105 ASP A O 1
ATOM 877 N N . SER A 1 106 ? 16.772 -1.167 -28.386 1.00 80.56 106 SER A N 1
ATOM 878 C CA . SER A 1 106 ? 16.649 0.245 -28.791 1.00 80.56 106 SER A CA 1
ATOM 879 C C . SER A 1 106 ? 16.165 1.154 -27.649 1.00 80.56 106 SER A C 1
ATOM 881 O O . SER A 1 106 ? 15.120 0.899 -27.047 1.00 80.56 106 SER A O 1
ATOM 883 N N . TYR A 1 107 ? 16.817 2.312 -27.462 1.00 80.38 107 TYR A N 1
ATOM 884 C CA . TYR A 1 107 ? 16.371 3.394 -26.560 1.00 80.38 107 TYR A CA 1
ATOM 885 C C . TYR A 1 107 ? 14.875 3.746 -26.710 1.00 80.38 107 TYR A C 1
ATOM 887 O O . TYR A 1 107 ? 14.205 4.070 -25.731 1.00 80.38 107 TYR A O 1
ATOM 895 N N . ARG A 1 108 ? 14.309 3.642 -27.922 1.00 81.81 108 ARG A N 1
ATOM 896 C CA . ARG A 1 108 ? 12.880 3.913 -28.164 1.00 81.81 108 ARG A CA 1
ATOM 897 C C . ARG A 1 108 ? 11.964 2.868 -27.528 1.00 81.81 108 ARG A C 1
ATOM 899 O O . ARG A 1 108 ? 10.904 3.221 -27.021 1.00 81.81 108 ARG A O 1
ATOM 906 N N . LYS A 1 109 ? 12.373 1.597 -27.532 1.00 80.25 109 LYS A N 1
ATOM 907 C CA . LYS A 1 109 ? 11.630 0.501 -26.899 1.00 80.25 109 LYS A CA 1
ATOM 908 C C . LYS A 1 109 ? 11.669 0.633 -25.378 1.00 80.25 109 LYS A C 1
ATOM 910 O O . LYS A 1 109 ? 10.627 0.522 -24.738 1.00 80.25 109 LYS A O 1
ATOM 915 N N . PHE A 1 110 ? 12.835 0.978 -24.827 1.00 81.44 110 PHE A N 1
ATOM 916 C CA . PHE A 1 110 ? 12.976 1.341 -23.416 1.00 81.44 110 PHE A CA 1
ATOM 917 C C . PHE A 1 110 ? 12.030 2.491 -23.036 1.00 81.44 110 PHE A C 1
ATOM 919 O O . PHE A 1 110 ? 11.220 2.353 -22.121 1.00 81.44 110 PHE A O 1
ATOM 926 N N . HIS A 1 111 ? 12.064 3.595 -23.791 1.00 82.81 111 HIS A N 1
ATOM 927 C CA . HIS A 1 111 ? 11.197 4.747 -23.544 1.00 82.81 111 HIS A CA 1
ATOM 928 C C . HIS A 1 111 ? 9.708 4.386 -23.623 1.00 82.81 111 HIS A C 1
ATOM 930 O O . HIS A 1 111 ? 8.943 4.810 -22.766 1.00 82.81 111 HIS A O 1
ATOM 936 N N . SER A 1 112 ? 9.286 3.580 -24.603 1.00 83.88 112 SER A N 1
ATOM 937 C CA . SER A 1 112 ? 7.884 3.166 -24.744 1.00 83.88 112 SER A CA 1
ATOM 938 C C . SER A 1 112 ? 7.391 2.330 -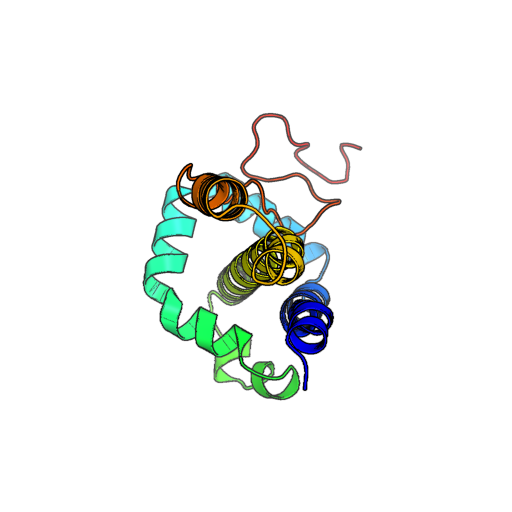23.562 1.00 83.88 112 SER A C 1
ATOM 940 O O . SER A 1 112 ? 6.262 2.519 -23.118 1.00 83.88 112 SER A O 1
ATOM 942 N N . LEU A 1 113 ? 8.210 1.408 -23.050 1.00 80.62 113 LEU A N 1
ATOM 943 C CA . LEU A 1 113 ? 7.852 0.602 -21.880 1.00 80.62 113 LEU A CA 1
ATOM 944 C C . LEU A 1 113 ? 7.765 1.470 -20.624 1.00 80.62 113 LEU A C 1
ATOM 946 O O . LEU A 1 113 ? 6.813 1.349 -19.855 1.00 80.62 113 LEU A O 1
ATOM 950 N N . PHE A 1 114 ? 8.714 2.391 -20.449 1.00 80.88 114 PHE A N 1
ATOM 951 C CA . PHE A 1 114 ? 8.699 3.333 -19.335 1.00 80.88 114 PHE A CA 1
ATOM 952 C C . PHE A 1 114 ? 7.515 4.308 -19.413 1.00 80.88 114 PHE A C 1
ATOM 954 O O . PHE A 1 114 ? 6.855 4.566 -18.410 1.00 80.88 114 PHE A O 1
ATOM 961 N N . ALA A 1 115 ? 7.183 4.796 -20.610 1.00 82.62 115 ALA A N 1
ATOM 962 C CA . ALA A 1 115 ? 6.014 5.636 -20.851 1.00 82.62 115 ALA A CA 1
ATOM 963 C C . ALA A 1 115 ? 4.700 4.885 -20.590 1.00 82.62 115 ALA A C 1
ATOM 965 O O . ALA A 1 115 ? 3.775 5.478 -20.048 1.00 82.62 115 ALA A O 1
ATOM 966 N N . ASN A 1 116 ? 4.620 3.589 -20.908 1.00 79.19 116 ASN A N 1
ATOM 967 C CA . ASN A 1 116 ? 3.464 2.751 -20.573 1.00 79.19 116 ASN A CA 1
ATOM 968 C C . ASN A 1 116 ? 3.312 2.577 -19.050 1.00 79.19 116 ASN A C 1
ATOM 970 O O . ASN A 1 116 ? 2.221 2.731 -18.505 1.00 79.19 116 ASN A O 1
ATOM 974 N N . LEU A 1 117 ? 4.425 2.329 -18.355 1.00 74.94 117 LEU A N 1
ATOM 975 C CA . LEU A 1 117 ? 4.472 2.206 -16.900 1.00 74.94 117 LEU A CA 1
ATOM 976 C C . LEU A 1 117 ? 4.044 3.506 -16.196 1.00 74.94 117 LEU A C 1
ATOM 978 O O . LEU A 1 117 ? 3.189 3.484 -15.312 1.00 74.94 117 LEU A O 1
ATOM 982 N N . ILE A 1 118 ? 4.596 4.648 -16.621 1.00 74.69 118 ILE A N 1
ATOM 983 C CA . ILE A 1 118 ? 4.190 5.969 -16.124 1.00 74.69 118 ILE A CA 1
ATOM 984 C C . ILE A 1 118 ? 2.752 6.278 -16.527 1.00 74.69 118 ILE A C 1
ATOM 986 O O . ILE A 1 118 ? 2.021 6.831 -15.718 1.00 74.69 118 ILE A O 1
ATOM 990 N N . GLY A 1 119 ? 2.320 5.907 -17.732 1.00 69.94 119 GLY A N 1
ATOM 991 C CA . GLY A 1 119 ? 0.947 6.084 -18.201 1.00 69.94 119 GLY A CA 1
ATOM 992 C C . GLY A 1 119 ? -0.067 5.434 -17.262 1.00 69.94 119 GLY A C 1
ATOM 993 O O . GLY A 1 119 ? -1.049 6.073 -16.902 1.00 69.94 119 GLY A O 1
ATOM 994 N N . ASN A 1 120 ? 0.219 4.231 -16.762 1.00 63.88 120 ASN A N 1
ATOM 995 C CA . ASN A 1 120 ? -0.627 3.547 -15.777 1.00 63.88 120 ASN A CA 1
ATOM 996 C C . ASN A 1 120 ? -0.710 4.266 -14.414 1.00 63.88 120 ASN A C 1
ATOM 998 O O . ASN A 1 120 ? -1.676 4.065 -13.682 1.00 63.88 120 ASN A O 1
ATOM 1002 N N . ILE A 1 121 ? 0.277 5.099 -14.066 1.00 63.31 121 ILE A N 1
ATOM 1003 C CA . ILE A 1 121 ? 0.285 5.917 -12.840 1.00 63.31 121 ILE A CA 1
ATOM 1004 C C . ILE A 1 121 ? -0.335 7.302 -13.088 1.00 63.31 121 ILE A C 1
ATOM 1006 O O . ILE A 1 121 ? -1.095 7.806 -12.263 1.00 63.31 121 ILE A O 1
ATOM 1010 N N . ALA A 1 122 ? 0.008 7.930 -14.213 1.00 54.38 122 ALA A N 1
ATOM 1011 C CA . ALA A 1 122 ? -0.341 9.302 -14.567 1.00 54.38 122 ALA A CA 1
ATOM 1012 C C . ALA A 1 122 ? -1.764 9.426 -15.130 1.00 54.38 122 ALA A C 1
ATOM 1014 O O . ALA A 1 122 ? -2.409 10.459 -14.949 1.00 54.38 122 ALA A O 1
ATOM 1015 N N . VAL A 1 123 ? -2.285 8.374 -15.769 1.00 52.75 123 VAL A N 1
ATOM 1016 C CA . VAL A 1 123 ? -3.701 8.250 -16.136 1.00 52.75 123 VAL A CA 1
ATOM 1017 C C . VAL A 1 123 ? -4.421 7.646 -14.932 1.00 52.75 123 VAL A C 1
ATOM 1019 O O . VAL A 1 123 ? -4.708 6.456 -14.858 1.00 52.75 123 VAL A O 1
ATOM 1022 N N . VAL A 1 124 ? -4.602 8.506 -13.932 1.00 48.03 124 VAL A N 1
ATOM 1023 C CA . VAL A 1 124 ? -5.067 8.219 -12.574 1.00 48.03 124 VAL A CA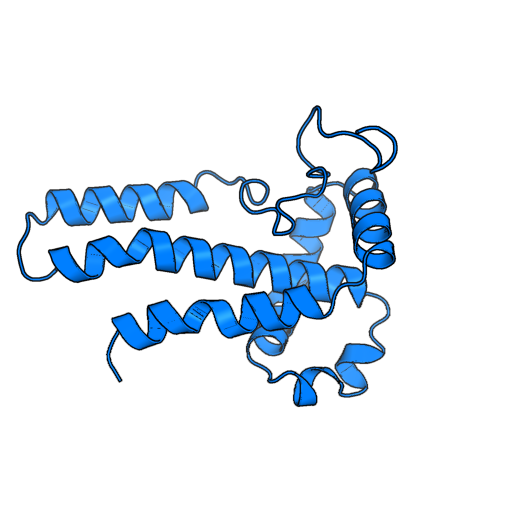 1
ATOM 1024 C C . VAL A 1 124 ? -6.296 7.309 -12.567 1.00 48.03 124 VAL A C 1
ATOM 1026 O O . VAL A 1 124 ? -7.425 7.752 -12.775 1.00 48.03 124 VAL A O 1
ATOM 1029 N N . ASN A 1 125 ? -6.084 6.035 -12.243 1.00 52.31 125 ASN A N 1
ATOM 1030 C CA . ASN A 1 125 ? -7.119 5.219 -11.637 1.00 52.31 125 ASN A CA 1
ATOM 1031 C C . ASN A 1 125 ? -6.520 4.333 -10.529 1.00 52.31 125 ASN A C 1
ATOM 1033 O O . ASN A 1 125 ? -6.162 3.181 -10.786 1.00 52.31 125 ASN A O 1
ATOM 1037 N N . PRO A 1 126 ? -6.443 4.829 -9.282 1.00 48.75 126 PRO A N 1
ATOM 1038 C CA . PRO A 1 126 ? -6.026 4.035 -8.118 1.00 48.75 126 PRO A CA 1
ATOM 1039 C C . PRO A 1 126 ? -6.921 2.808 -7.838 1.00 48.75 126 PRO A C 1
ATOM 1041 O O . PRO A 1 126 ? -6.669 2.065 -6.893 1.00 48.75 126 PRO A O 1
ATOM 1044 N N . LEU A 1 127 ? -7.955 2.581 -8.657 1.00 47.38 127 LEU A N 1
ATOM 1045 C CA . LEU A 1 127 ? -8.911 1.477 -8.595 1.00 47.38 127 LEU A CA 1
ATOM 1046 C C . LEU A 1 127 ? -8.551 0.305 -9.519 1.00 47.38 127 LEU A C 1
ATOM 1048 O O . LEU A 1 127 ? -9.169 -0.752 -9.413 1.00 47.38 127 LEU A O 1
ATOM 1052 N N . LEU A 1 128 ? -7.554 0.441 -10.404 1.00 53.00 128 LEU A N 1
ATOM 1053 C CA . LEU A 1 128 ? -7.008 -0.691 -11.180 1.00 53.00 128 LEU A CA 1
ATOM 1054 C C . LEU A 1 128 ? -6.118 -1.621 -10.331 1.00 53.00 128 LEU A C 1
ATOM 1056 O O . LEU A 1 128 ? -5.528 -2.579 -10.844 1.00 53.00 128 LEU A O 1
ATOM 1060 N N . SER A 1 1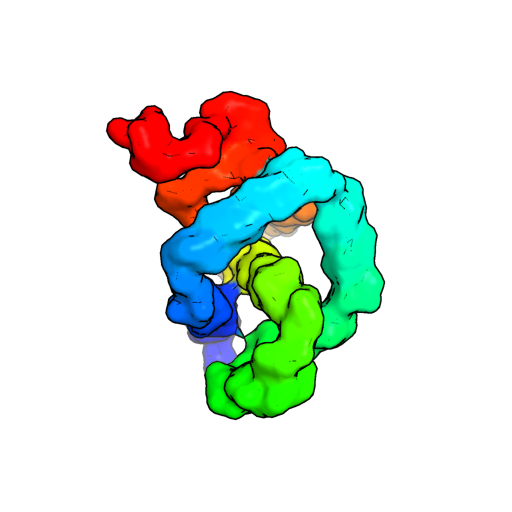29 ? -6.010 -1.313 -9.040 1.00 56.50 129 SER A N 1
ATOM 1061 C CA . SER A 1 129 ? -5.148 -1.948 -8.054 1.00 56.50 129 SER A CA 1
ATOM 1062 C C . SER A 1 129 ? -5.881 -2.291 -6.753 1.00 56.50 129 SER A C 1
ATOM 1064 O O . SER A 1 129 ? -5.274 -2.268 -5.686 1.00 56.50 129 SER A O 1
ATOM 1066 N N . PHE A 1 130 ? -7.185 -2.603 -6.820 1.00 67.69 130 PHE A N 1
ATOM 1067 C CA . PHE A 1 130 ? -7.891 -3.129 -5.650 1.00 67.69 130 PHE A CA 1
ATOM 1068 C C . PHE A 1 130 ? -7.235 -4.460 -5.232 1.00 67.69 130 PHE A C 1
ATOM 1070 O O . PHE A 1 130 ? -7.262 -5.411 -6.014 1.00 67.69 130 PHE A O 1
ATOM 1077 N N . PRO A 1 131 ? -6.598 -4.527 -4.049 1.00 66.38 131 PRO A N 1
ATOM 1078 C CA . PRO A 1 131 ? -5.641 -5.585 -3.712 1.00 66.38 131 PRO A CA 1
ATOM 1079 C C . PRO A 1 131 ? -6.302 -6.902 -3.284 1.00 66.38 131 PRO A C 1
ATOM 1081 O O . PRO A 1 131 ? -5.602 -7.854 -2.940 1.00 66.38 131 PRO A O 1
ATOM 1084 N N . PHE A 1 132 ? -7.635 -6.955 -3.315 1.00 70.62 132 PHE A N 1
ATOM 1085 C CA . PHE A 1 132 ? -8.449 -8.115 -2.986 1.00 70.62 132 PHE A CA 1
ATOM 1086 C C . PHE A 1 132 ? -9.090 -8.639 -4.276 1.00 70.62 132 PHE A C 1
ATOM 1088 O O . PHE A 1 132 ? -10.191 -8.230 -4.640 1.00 70.62 132 PHE A O 1
ATOM 1095 N N . ALA A 1 133 ? -8.365 -9.496 -4.999 1.00 58.72 133 ALA A N 1
ATOM 1096 C CA . ALA A 1 133 ? -8.745 -9.972 -6.333 1.00 58.72 133 ALA A CA 1
ATOM 1097 C C . ALA A 1 133 ? -10.136 -10.644 -6.390 1.00 58.72 133 ALA A C 1
ATOM 1099 O O . ALA A 1 133 ? -10.804 -10.552 -7.417 1.00 58.72 133 ALA A O 1
ATOM 1100 N N . ASP A 1 134 ? -10.581 -11.243 -5.280 1.00 60.12 134 ASP A N 1
ATOM 1101 C CA . ASP A 1 134 ? -11.860 -11.960 -5.161 1.00 60.12 134 ASP A CA 1
ATOM 1102 C C . ASP A 1 134 ? -12.995 -11.120 -4.550 1.00 60.12 134 ASP A C 1
ATOM 1104 O O . ASP A 1 134 ? -14.121 -11.598 -4.418 1.00 60.12 134 ASP A O 1
ATOM 1108 N N . TYR A 1 135 ? -12.727 -9.868 -4.164 1.00 62.41 135 TYR A N 1
ATOM 1109 C CA . TYR A 1 135 ? -13.729 -8.999 -3.550 1.00 62.41 135 TYR A CA 1
ATOM 1110 C C . TYR A 1 135 ? -14.268 -7.965 -4.544 1.00 62.41 135 TYR A C 1
ATOM 1112 O O . TYR A 1 135 ? -13.531 -7.478 -5.410 1.00 62.41 135 TYR A O 1
ATOM 1120 N N . PRO A 1 136 ? -15.549 -7.568 -4.417 1.00 62.97 136 PRO A N 1
ATOM 1121 C CA . PRO A 1 136 ? -16.107 -6.534 -5.268 1.00 62.97 136 PRO A CA 1
ATOM 1122 C C . PRO A 1 136 ? -15.322 -5.233 -5.077 1.00 62.97 136 PRO A C 1
ATOM 1124 O O . PRO A 1 136 ? -15.111 -4.780 -3.956 1.00 62.97 136 PRO A O 1
ATOM 1127 N N . ASN A 1 137 ? -14.875 -4.620 -6.172 1.00 66.25 137 ASN A N 1
ATOM 1128 C CA . ASN A 1 137 ? -14.163 -3.348 -6.114 1.00 66.25 137 ASN A CA 1
ATOM 1129 C C . ASN A 1 137 ? -15.166 -2.231 -5.750 1.00 66.25 137 ASN A C 1
ATOM 1131 O O . ASN A 1 137 ? -16.015 -1.914 -6.588 1.00 66.25 137 ASN A O 1
ATOM 1135 N N . PRO A 1 138 ? -15.079 -1.601 -4.558 1.00 62.38 138 PRO A N 1
ATOM 1136 C CA . PRO A 1 138 ? -16.088 -0.645 -4.076 1.00 62.38 138 PRO A CA 1
ATOM 1137 C C . PRO A 1 138 ? -16.186 0.622 -4.926 1.00 62.38 138 PRO A C 1
ATOM 1139 O O . PRO A 1 138 ? -17.124 1.402 -4.790 1.00 62.38 138 PRO A O 1
ATOM 1142 N N . PHE A 1 139 ? -15.233 0.828 -5.829 1.00 65.06 139 PHE A N 1
ATOM 1143 C CA . PHE A 1 139 ? -15.139 2.021 -6.648 1.00 65.06 139 PHE A CA 1
ATOM 1144 C C . PHE A 1 139 ? -15.446 1.766 -8.129 1.00 65.06 139 PHE A C 1
ATOM 1146 O O . PHE A 1 139 ? -15.413 2.693 -8.943 1.00 65.06 139 PHE A O 1
ATOM 1153 N N . ARG A 1 140 ? -15.744 0.517 -8.515 1.00 60.16 140 ARG A N 1
ATOM 1154 C CA . ARG A 1 140 ? -16.133 0.173 -9.885 1.00 60.16 140 ARG A CA 1
ATOM 1155 C C . ARG A 1 140 ? -17.654 0.088 -9.987 1.00 60.16 140 ARG A C 1
ATOM 1157 O O . ARG A 1 140 ? -18.307 -0.694 -9.305 1.00 60.16 140 ARG A O 1
ATOM 1164 N N . LYS A 1 141 ? -18.230 0.867 -10.905 1.00 52.03 141 LYS A N 1
ATOM 1165 C CA . LYS A 1 141 ? -19.666 0.810 -11.213 1.00 52.03 141 LYS A CA 1
ATOM 1166 C C . LYS A 1 141 ? -20.019 -0.591 -11.746 1.00 52.03 141 LYS A C 1
ATOM 1168 O O . LYS A 1 141 ? -19.475 -0.994 -12.772 1.00 52.03 141 LYS A O 1
ATOM 1173 N N . GLY A 1 142 ? -20.903 -1.310 -11.048 1.00 58.28 142 GLY A N 1
ATOM 1174 C CA . GLY A 1 142 ? -21.334 -2.674 -11.394 1.00 58.28 142 GLY A CA 1
ATOM 1175 C C . GLY A 1 142 ? -20.661 -3.812 -10.613 1.00 58.28 142 GLY A C 1
ATOM 1176 O O . GLY A 1 142 ? -20.875 -4.969 -10.958 1.00 58.28 142 GLY A O 1
ATOM 1177 N N . SER A 1 143 ? -19.850 -3.522 -9.592 1.00 57.00 143 SER A N 1
ATOM 1178 C CA . SER A 1 143 ? -19.367 -4.554 -8.664 1.00 57.00 143 SER A CA 1
ATOM 1179 C C . SER A 1 143 ? -20.493 -5.029 -7.723 1.00 57.00 143 SER A C 1
ATOM 1181 O O . SER A 1 143 ? -21.255 -4.176 -7.266 1.00 57.00 143 SER A O 1
ATOM 1183 N N . PRO A 1 144 ? -20.622 -6.346 -7.448 1.00 56.38 144 PRO A N 1
ATOM 1184 C CA . PRO A 1 144 ? -21.654 -6.877 -6.549 1.00 56.38 144 PRO A CA 1
ATOM 1185 C C . PRO A 1 144 ? -21.566 -6.251 -5.149 1.00 56.38 144 PRO A C 1
ATOM 1187 O O . PRO A 1 144 ? -20.480 -5.876 -4.706 1.00 56.38 144 PRO A O 1
ATOM 1190 N N . GLU A 1 145 ? -22.709 -6.074 -4.479 1.00 58.38 145 GLU A N 1
ATOM 1191 C CA . GLU A 1 145 ? -22.786 -5.323 -3.215 1.00 58.38 145 GLU A CA 1
ATOM 1192 C C . GLU A 1 145 ? -22.358 -6.158 -2.000 1.00 58.38 145 GLU A C 1
ATOM 1194 O O . GLU A 1 145 ? -22.003 -5.603 -0.959 1.00 58.38 145 GLU A O 1
ATOM 1199 N N . SER A 1 146 ? -22.369 -7.484 -2.136 1.00 57.34 146 SER A N 1
ATOM 1200 C CA . SER A 1 146 ? -22.114 -8.440 -1.065 1.00 57.34 146 SER A CA 1
ATOM 1201 C C . SER A 1 146 ? -21.599 -9.779 -1.615 1.00 57.34 146 SER A C 1
ATOM 1203 O O . SER A 1 146 ? -21.913 -10.163 -2.740 1.00 57.34 146 SER A O 1
ATOM 1205 N N . LEU A 1 147 ? -20.854 -10.537 -0.795 1.00 52.75 147 LEU A N 1
ATOM 1206 C CA . LEU A 1 147 ? -20.492 -11.941 -1.073 1.00 52.75 147 LEU A CA 1
ATOM 1207 C C . LEU A 1 147 ? -21.724 -12.860 -1.195 1.00 52.75 147 LEU A C 1
ATOM 1209 O O . LEU A 1 147 ? -21.593 -13.975 -1.681 1.00 52.75 147 LEU A O 1
ATOM 1213 N N . SER A 1 148 ? -22.899 -12.411 -0.736 1.00 55.56 148 SER A N 1
ATOM 1214 C CA . SER A 1 148 ? -24.179 -13.115 -0.906 1.00 55.56 148 SER A CA 1
ATOM 1215 C C . SER A 1 148 ? -24.781 -12.991 -2.305 1.00 55.56 148 SER A C 1
ATOM 1217 O O . SER A 1 148 ? -25.774 -13.656 -2.584 1.00 55.56 148 SER A O 1
ATOM 1219 N N . ASP A 1 149 ? -24.232 -12.110 -3.143 1.00 51.09 149 ASP A N 1
ATOM 1220 C CA . ASP A 1 149 ? -24.777 -11.783 -4.465 1.00 51.09 149 ASP A CA 1
ATOM 1221 C C . ASP A 1 149 ? -24.049 -12.533 -5.604 1.00 51.09 149 ASP A C 1
ATOM 1223 O O . ASP A 1 149 ? -24.284 -12.249 -6.782 1.00 51.09 149 ASP A O 1
ATOM 1227 N N . LEU A 1 150 ? -23.166 -13.478 -5.247 1.00 48.00 150 LEU A N 1
ATOM 1228 C CA . LEU A 1 150 ? -22.467 -14.447 -6.105 1.00 48.00 150 LEU A CA 1
ATOM 1229 C C . LEU A 1 150 ? -22.905 -15.873 -5.746 1.00 48.00 150 LEU A C 1
ATOM 1231 O O . LEU A 1 150 ? -22.976 -16.702 -6.681 1.00 48.00 150 LEU A O 1
#

Foldseek 3Di:
DDLVVCLVCLCVLLVLLVVPDDPVLVLVVLVVCLVVDDVVLVVVCVVCVVVLVVCSPDDPVVCPDCVQVVDPCNSSSSQSSNLVSQLVSVLSVLCVVLVVDVPPHDPVVNVVSVCVSVCVVVVDDSQVRNPPPPAFRSHDPPTDSDPVRD

Radius of gyration: 17.33 Å; chains: 1; bounding box: 47×28×49 Å

Sequence (150 aa):
MSLENYLAKSNGPYEEILWEFRNDEIVQLYNQLRTEGFGEHFVYVKEHLTDILKYISLSPSQREQKKWTKRPDLLMFRFSALQISYSTVKFLSDASPMAQIVDSDSYRKFHSLFANLIGNIAVVNPLLSFPFADYPNPFRKGSPESLSDL

Secondary structure (DSSP, 8-state):
--HHHHHHHTTHHHHHHHHT--HHHHHHHHHHHHHHHHHHHHHHHHHHHHHHHHHHHS-HHHHTSHHHHT-TTHHHHHHHHHHHHHHHHHHHHHHHHHHTTTTTS-HHHHHHHHHHHHHHHHS--TTTT-S-TTS--TTSTT--SSGGG-

pLDDT: mean 78.36, std 13.63, range [47.38, 95.38]

Organism: NCBI:txid246787